Protein AF-A0A1M6SX44-F1 (afdb_monomer_lite)

pLDDT: mean 87.14, std 17.17, range [42.03, 98.44]

Radius of gyration: 18.26 Å; chains: 1; bounding box: 63×24×41 Å

Secondary structure (DSSP, 8-state):
----PPP-HHHHHHHHHHHHHHHHHHHHHHHHHHHHTT--BTTB-TT-HHHHHHHHHHHTT-HHHHHHHHHHT--HHHHHHHHHHHHHTTGGG-

Foldseek 3Di:
DDDPDDDPPPPVVLVVQLVVLVVVLVVLLVLLVLQLVLHADPPRHSPDPSSVVSVCCLQVVHPSLVVSCVSNVHDSVVRNVVSVVVSVVVVVPD

Sequence (94 aa):
MGAAESIDDGMDAGLGERRLWAEALKLMLFDARHHWRGQAAQGINRNSYHLEAAFDDLVRCGPMLRHCCGFLDLEPDWLSEGFIRWCEGRDVTA

Structure (mmCIF, N/CA/C/O backbone):
data_AF-A0A1M6SX44-F1
#
_entry.id   AF-A0A1M6SX44-F1
#
loop_
_atom_site.group_PDB
_atom_site.id
_atom_site.type_symbol
_atom_site.label_atom_id
_atom_site.label_alt_id
_atom_site.label_comp_id
_atom_site.label_asym_id
_atom_site.label_entity_id
_atom_site.label_seq_id
_atom_site.pdbx_PDB_ins_code
_atom_site.Cartn_x
_atom_site.Cartn_y
_atom_site.Cartn_z
_atom_site.occupancy
_atom_site.B_iso_or_equiv
_atom_site.auth_seq_id
_atom_site.auth_comp_id
_atom_site.auth_asym_id
_atom_site.auth_atom_id
_atom_site.pdbx_PDB_model_num
ATOM 1 N N . MET A 1 1 ? 47.313 -12.281 -25.547 1.00 47.84 1 MET A N 1
ATOM 2 C CA . MET A 1 1 ? 46.850 -12.726 -24.217 1.00 47.84 1 MET A CA 1
ATOM 3 C C . MET A 1 1 ? 46.234 -11.508 -23.549 1.00 47.84 1 MET A C 1
ATOM 5 O O . MET A 1 1 ? 46.927 -10.504 -23.469 1.00 47.84 1 MET A O 1
ATOM 9 N N . GLY A 1 2 ? 44.944 -11.563 -23.206 1.00 48.22 2 GLY A N 1
ATOM 10 C CA . GLY A 1 2 ? 44.202 -10.446 -22.604 1.00 48.22 2 GLY A CA 1
ATOM 11 C C . GLY A 1 2 ? 42.939 -10.056 -23.374 1.00 48.22 2 GLY A C 1
ATOM 12 O O . GLY A 1 2 ? 42.855 -8.939 -23.869 1.00 48.22 2 GLY A O 1
ATOM 13 N N . ALA A 1 3 ? 41.977 -10.975 -23.508 1.00 47.09 3 ALA A N 1
ATOM 14 C CA . ALA A 1 3 ? 40.596 -10.576 -23.758 1.00 47.09 3 ALA A CA 1
ATOM 15 C C . ALA A 1 3 ? 40.029 -10.128 -22.407 1.00 47.09 3 ALA A C 1
ATOM 17 O O . ALA A 1 3 ? 39.942 -10.935 -21.486 1.00 47.09 3 ALA A O 1
ATOM 18 N N . ALA A 1 4 ? 39.750 -8.833 -22.268 1.00 53.66 4 ALA A N 1
ATOM 19 C CA . ALA A 1 4 ? 39.008 -8.313 -21.133 1.00 53.66 4 ALA A CA 1
ATOM 20 C C . ALA A 1 4 ? 37.559 -8.792 -21.273 1.00 53.66 4 ALA A C 1
ATOM 22 O O . ALA A 1 4 ? 36.867 -8.410 -22.217 1.00 53.66 4 ALA A O 1
ATOM 23 N N . GLU A 1 5 ? 37.151 -9.681 -20.372 1.00 51.72 5 GLU A N 1
ATOM 24 C CA . GLU A 1 5 ? 35.761 -10.083 -20.196 1.00 51.72 5 GLU A CA 1
ATOM 25 C C . GLU A 1 5 ? 34.906 -8.838 -19.940 1.00 51.72 5 GLU A C 1
ATOM 27 O O . GLU A 1 5 ? 35.171 -8.042 -19.038 1.00 51.72 5 GLU A O 1
ATOM 32 N N . SER A 1 6 ? 33.905 -8.650 -20.794 1.00 54.12 6 SER A N 1
ATOM 33 C CA . SER A 1 6 ? 32.845 -7.664 -20.636 1.00 54.12 6 SER A CA 1
ATOM 34 C C . SER A 1 6 ? 32.049 -7.986 -19.374 1.00 54.12 6 SER A C 1
ATOM 36 O O . SER A 1 6 ? 31.458 -9.060 -19.282 1.00 54.12 6 SER A O 1
ATOM 38 N N . ILE A 1 7 ? 32.058 -7.059 -18.419 1.00 57.94 7 ILE A N 1
ATOM 39 C CA . ILE A 1 7 ? 31.331 -7.163 -17.154 1.00 57.94 7 ILE A CA 1
ATOM 40 C C . ILE A 1 7 ? 29.823 -7.106 -17.437 1.00 57.94 7 ILE A C 1
ATOM 42 O O . ILE A 1 7 ? 29.332 -6.208 -18.121 1.00 57.94 7 ILE A O 1
ATOM 46 N N . ASP A 1 8 ? 29.117 -8.096 -16.901 1.00 53.66 8 ASP A N 1
ATOM 47 C CA . ASP A 1 8 ? 27.667 -8.311 -16.910 1.00 53.66 8 ASP A CA 1
ATOM 48 C C . ASP A 1 8 ? 26.916 -7.311 -15.995 1.00 53.66 8 ASP A C 1
ATOM 50 O O . ASP A 1 8 ? 26.069 -7.680 -15.190 1.00 53.66 8 ASP A O 1
ATOM 54 N N . ASP A 1 9 ? 27.219 -6.011 -16.093 1.00 52.56 9 ASP A N 1
ATOM 55 C CA . ASP 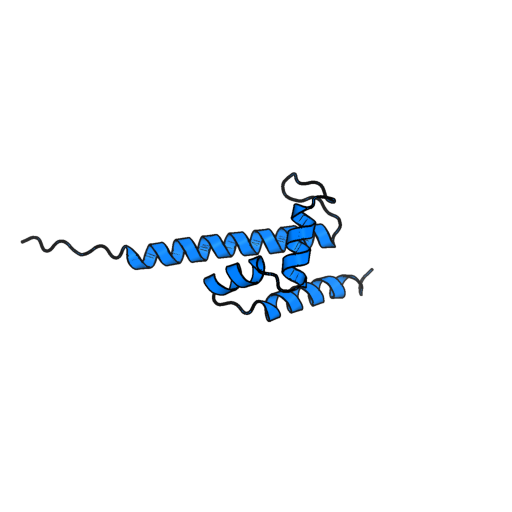A 1 9 ? 26.652 -4.963 -15.214 1.00 52.56 9 ASP A CA 1
ATOM 56 C C . ASP A 1 9 ? 25.137 -4.721 -15.429 1.00 52.56 9 ASP A C 1
ATOM 58 O O . ASP A 1 9 ? 24.486 -4.005 -14.666 1.00 52.56 9 ASP A O 1
ATOM 62 N N . GLY A 1 10 ? 24.545 -5.302 -16.478 1.00 55.41 10 GLY A N 1
ATOM 63 C CA . GLY A 1 10 ? 23.140 -5.097 -16.842 1.00 55.41 10 GLY A CA 1
ATOM 64 C C . GLY A 1 10 ? 22.137 -5.915 -16.021 1.00 55.41 10 GLY A C 1
ATOM 65 O O . GLY A 1 10 ? 21.006 -5.465 -15.831 1.00 55.41 10 GLY A O 1
ATOM 66 N N . MET A 1 11 ? 22.525 -7.093 -15.519 1.00 54.69 11 MET A N 1
ATOM 67 C CA . MET A 1 11 ? 21.623 -7.965 -14.750 1.00 54.69 11 MET A CA 1
ATOM 68 C C . MET A 1 11 ? 21.426 -7.475 -13.307 1.00 54.69 11 MET A C 1
ATOM 70 O O . MET A 1 11 ? 20.307 -7.507 -12.787 1.00 54.69 11 MET A O 1
ATOM 74 N N . ASP A 1 12 ? 22.485 -6.960 -12.677 1.00 59.16 12 ASP A N 1
ATOM 75 C CA . ASP A 1 12 ? 22.466 -6.530 -11.272 1.00 59.16 12 ASP A CA 1
ATOM 76 C C . ASP A 1 12 ? 21.655 -5.247 -11.042 1.00 59.16 12 ASP A C 1
ATOM 78 O O . ASP A 1 12 ? 20.973 -5.111 -10.019 1.00 59.16 12 ASP A O 1
ATOM 82 N N . ALA A 1 13 ? 21.652 -4.323 -12.009 1.00 62.44 13 ALA A N 1
ATOM 83 C CA . ALA A 1 13 ? 20.876 -3.086 -11.919 1.00 62.44 13 ALA A CA 1
ATOM 84 C C . ALA A 1 13 ? 19.361 -3.359 -11.816 1.00 62.44 13 ALA A C 1
ATOM 86 O O . ALA A 1 13 ? 18.678 -2.778 -10.968 1.00 62.44 13 ALA A O 1
ATOM 87 N N . GLY A 1 14 ? 18.847 -4.304 -12.614 1.00 70.56 14 GLY A N 1
ATOM 88 C CA . GLY A 1 14 ? 17.434 -4.698 -12.585 1.00 70.56 14 GLY A CA 1
ATOM 89 C C . GLY A 1 14 ? 17.030 -5.412 -11.290 1.00 70.56 14 GLY A C 1
ATOM 90 O O . GLY A 1 14 ? 15.917 -5.229 -10.794 1.00 70.56 14 GLY A O 1
ATOM 91 N N . LEU A 1 15 ? 17.945 -6.179 -10.685 1.00 78.50 15 LEU A N 1
ATOM 92 C CA . LEU A 1 15 ? 17.717 -6.813 -9.382 1.00 78.50 15 LEU A CA 1
ATOM 93 C C . LEU A 1 15 ? 17.657 -5.784 -8.247 1.00 78.50 15 LEU A C 1
ATOM 95 O O . LEU A 1 15 ? 16.817 -5.907 -7.349 1.00 78.50 15 LEU A O 1
ATOM 99 N N . GLY A 1 16 ? 18.514 -4.762 -8.295 1.00 88.69 16 GLY A N 1
ATOM 100 C CA . GLY A 1 16 ? 18.507 -3.655 -7.339 1.00 88.69 16 GLY A CA 1
ATOM 101 C C . GLY A 1 16 ? 17.198 -2.866 -7.374 1.00 88.69 16 GLY A C 1
ATOM 102 O O . GLY A 1 16 ? 16.581 -2.644 -6.330 1.00 88.69 16 GLY A O 1
ATOM 103 N N . GLU A 1 17 ? 16.734 -2.511 -8.572 1.00 91.19 17 GLU A N 1
ATOM 104 C CA . GLU A 1 17 ? 15.484 -1.773 -8.766 1.00 91.19 17 GLU A CA 1
ATOM 105 C C . GLU A 1 17 ? 14.259 -2.590 -8.335 1.00 91.19 17 GLU A C 1
ATOM 107 O O . GLU A 1 17 ? 13.441 -2.119 -7.542 1.00 91.19 17 GLU A O 1
ATOM 112 N N . ARG A 1 18 ? 14.164 -3.858 -8.754 1.00 93.75 18 ARG A N 1
ATOM 113 C CA . ARG A 1 18 ? 13.070 -4.741 -8.325 1.00 93.75 18 ARG A CA 1
ATOM 114 C C . ARG A 1 18 ? 13.027 -4.888 -6.803 1.00 93.75 18 ARG A C 1
ATOM 116 O O . ARG A 1 18 ? 11.953 -4.879 -6.203 1.00 93.75 18 ARG A O 1
ATOM 123 N N . ARG A 1 19 ? 14.191 -5.000 -6.152 1.00 95.25 19 ARG A N 1
ATOM 124 C CA . ARG A 1 19 ? 14.282 -5.085 -4.689 1.00 95.25 19 ARG A CA 1
ATOM 125 C C . ARG A 1 19 ? 13.818 -3.798 -4.013 1.00 95.25 19 ARG A C 1
ATOM 127 O O . ARG A 1 19 ? 13.102 -3.881 -3.018 1.00 95.25 19 ARG A O 1
ATOM 134 N N . LEU A 1 20 ? 14.189 -2.635 -4.546 1.00 96.12 20 LEU A N 1
ATOM 135 C CA . LEU A 1 20 ? 13.736 -1.343 -4.033 1.00 96.12 20 LEU A CA 1
ATOM 136 C C . LEU A 1 20 ? 12.206 -1.256 -4.038 1.00 96.12 20 LEU A C 1
ATOM 138 O O . LEU A 1 20 ? 11.603 -0.954 -3.008 1.00 96.12 20 LEU A O 1
ATOM 142 N N . TRP A 1 21 ? 11.575 -1.591 -5.163 1.00 97.00 21 TRP A N 1
ATOM 143 C CA . TRP A 1 21 ? 10.118 -1.537 -5.285 1.00 97.00 21 TRP A CA 1
ATOM 144 C C . TRP A 1 21 ? 9.404 -2.599 -4.448 1.00 97.00 21 TRP A C 1
ATOM 146 O O . TRP A 1 21 ? 8.315 -2.344 -3.935 1.00 97.00 21 TRP A O 1
ATOM 156 N N . ALA A 1 22 ? 10.041 -3.749 -4.210 1.00 97.62 22 ALA A N 1
ATOM 157 C CA . ALA A 1 22 ? 9.534 -4.742 -3.268 1.00 97.62 22 ALA A CA 1
ATOM 158 C C . ALA A 1 22 ? 9.507 -4.195 -1.833 1.00 97.62 22 ALA A C 1
ATOM 160 O O . ALA A 1 22 ? 8.528 -4.401 -1.118 1.00 97.62 22 ALA A O 1
ATOM 161 N N . GLU A 1 23 ? 10.551 -3.482 -1.402 1.00 97.75 23 GLU A N 1
ATOM 162 C CA . GLU A 1 23 ? 10.573 -2.846 -0.080 1.00 97.75 23 GLU A CA 1
ATOM 163 C C . GLU A 1 23 ? 9.584 -1.677 0.016 1.00 97.75 23 GLU A C 1
ATOM 165 O O . GLU A 1 23 ? 8.899 -1.545 1.031 1.00 97.75 23 GLU A O 1
ATOM 170 N N . ALA A 1 24 ? 9.424 -0.887 -1.049 1.00 97.12 24 ALA A N 1
ATOM 171 C CA . ALA A 1 24 ? 8.418 0.173 -1.105 1.00 97.12 24 ALA A CA 1
ATOM 172 C C . ALA A 1 24 ? 6.990 -0.386 -0.967 1.00 97.12 24 ALA A C 1
ATOM 174 O O . ALA A 1 24 ? 6.198 0.117 -0.167 1.00 97.12 24 ALA A O 1
ATOM 175 N N . LEU A 1 25 ? 6.671 -1.474 -1.680 1.00 98.00 25 LEU A N 1
ATOM 176 C CA . LEU A 1 25 ? 5.377 -2.149 -1.560 1.00 98.00 25 LEU A CA 1
ATOM 177 C C . LEU A 1 25 ? 5.160 -2.723 -0.153 1.00 98.00 25 LEU A C 1
ATOM 179 O O . LEU A 1 25 ? 4.078 -2.576 0.413 1.00 98.00 25 LEU A O 1
ATOM 183 N N . LYS A 1 26 ? 6.185 -3.346 0.446 1.00 97.81 26 LYS A N 1
ATOM 184 C CA . LYS A 1 26 ? 6.110 -3.844 1.830 1.00 97.81 26 LYS A CA 1
ATOM 185 C C . LYS A 1 26 ? 5.823 -2.724 2.824 1.00 97.81 26 LYS A C 1
ATOM 187 O O . LYS A 1 26 ? 5.008 -2.927 3.724 1.00 97.81 26 LYS A O 1
ATOM 192 N N . LEU A 1 27 ? 6.473 -1.571 2.672 1.00 96.56 27 LEU A N 1
ATOM 193 C CA . LEU A 1 27 ? 6.251 -0.414 3.535 1.00 96.56 27 LEU A CA 1
ATOM 194 C C . LEU A 1 27 ? 4.817 0.109 3.397 1.00 96.56 27 LEU A C 1
ATOM 196 O O . LEU A 1 27 ? 4.140 0.283 4.405 1.00 96.56 27 LEU A O 1
ATOM 200 N N . MET A 1 28 ? 4.315 0.249 2.169 1.00 97.44 28 MET A N 1
ATOM 201 C CA . MET A 1 28 ? 2.928 0.655 1.924 1.00 97.44 28 MET A CA 1
ATOM 202 C C . MET A 1 28 ? 1.922 -0.310 2.562 1.00 97.44 28 MET A C 1
ATOM 204 O O . MET A 1 28 ? 1.015 0.125 3.270 1.00 97.44 28 MET A O 1
ATOM 208 N N . LEU A 1 29 ? 2.096 -1.621 2.364 1.00 97.75 29 LEU A N 1
ATOM 209 C CA . LEU A 1 29 ? 1.247 -2.644 2.984 1.00 97.75 29 LEU A CA 1
ATOM 210 C C . LEU A 1 29 ? 1.301 -2.568 4.514 1.00 97.75 29 LEU A C 1
ATOM 212 O O . LEU A 1 29 ? 0.283 -2.729 5.188 1.00 97.75 29 LEU A O 1
ATOM 216 N N . PHE A 1 30 ? 2.487 -2.330 5.076 1.00 96.81 30 PHE A N 1
ATOM 217 C CA . PHE A 1 30 ? 2.677 -2.172 6.512 1.00 96.81 30 PHE A CA 1
ATOM 218 C C . PHE A 1 30 ? 1.922 -0.949 7.042 1.00 96.81 30 PHE A C 1
ATOM 220 O O . PHE A 1 30 ? 1.174 -1.086 8.012 1.00 96.81 30 PHE A O 1
ATOM 227 N N . ASP A 1 31 ? 2.063 0.208 6.405 1.00 97.00 31 ASP A N 1
ATOM 228 C CA . ASP A 1 31 ? 1.433 1.459 6.830 1.00 97.00 31 ASP A CA 1
ATOM 229 C C . ASP A 1 31 ? -0.091 1.411 6.682 1.00 97.00 31 ASP A C 1
ATOM 231 O O . ASP A 1 31 ? -0.808 1.707 7.643 1.00 97.00 31 ASP A O 1
ATOM 235 N N . ALA A 1 32 ? -0.595 0.909 5.550 1.00 97.44 32 ALA A N 1
ATOM 236 C CA . ALA A 1 32 ? -2.023 0.691 5.324 1.00 97.44 32 ALA A CA 1
ATOM 237 C C . ALA A 1 32 ? -2.635 -0.222 6.398 1.00 97.44 32 ALA A C 1
ATOM 239 O O . ALA A 1 32 ? -3.715 0.041 6.934 1.00 97.44 32 ALA A O 1
ATOM 240 N N . ARG A 1 33 ? -1.913 -1.282 6.788 1.00 96.94 33 ARG A N 1
ATOM 241 C CA . ARG A 1 33 ? -2.335 -2.182 7.868 1.00 96.94 33 ARG A CA 1
ATOM 242 C C . ARG A 1 33 ? -2.438 -1.468 9.214 1.00 96.94 33 ARG A C 1
ATOM 244 O O . ARG A 1 33 ? -3.325 -1.794 10.005 1.00 96.94 33 ARG A O 1
ATOM 251 N N . HIS A 1 34 ? -1.508 -0.565 9.518 1.00 96.31 34 HIS A N 1
ATOM 252 C CA . HIS A 1 34 ? -1.519 0.178 10.779 1.00 96.31 34 HIS A CA 1
ATOM 253 C C . HIS A 1 34 ? -2.622 1.230 10.791 1.00 96.31 34 HIS A C 1
ATOM 255 O O . HIS A 1 34 ? -3.311 1.329 11.805 1.00 96.31 34 HIS A O 1
ATOM 261 N N . HIS A 1 35 ? -2.861 1.909 9.665 1.00 96.81 35 HIS A N 1
ATOM 262 C CA . HIS A 1 35 ? -4.016 2.788 9.499 1.00 96.81 35 HIS A CA 1
ATOM 263 C C . HIS A 1 35 ? -5.325 2.046 9.791 1.00 96.81 35 HIS A C 1
ATOM 265 O O . HIS A 1 35 ? -6.050 2.433 10.705 1.00 96.81 35 HIS A O 1
ATOM 271 N N . TRP A 1 36 ? -5.570 0.916 9.111 1.00 95.88 36 TRP A N 1
ATOM 272 C CA . TRP A 1 36 ? -6.786 0.113 9.304 1.00 95.88 36 TRP A CA 1
ATOM 273 C C . TRP A 1 36 ? -6.992 -0.317 10.763 1.00 95.88 36 TRP A C 1
ATOM 275 O O . TRP A 1 36 ? -8.106 -0.351 11.273 1.00 95.88 36 TRP A O 1
ATOM 285 N N . ARG A 1 37 ? -5.904 -0.635 11.470 1.00 94.12 37 ARG A N 1
ATOM 286 C CA . ARG A 1 37 ? -5.955 -1.061 12.877 1.00 94.12 37 ARG A CA 1
ATOM 287 C C . ARG A 1 37 ? -6.002 0.097 13.878 1.00 94.12 37 ARG A C 1
ATOM 289 O O . ARG A 1 37 ? -6.023 -0.169 15.079 1.00 94.12 37 ARG A O 1
ATOM 296 N N . GLY A 1 38 ? -5.939 1.351 13.431 1.00 94.44 38 GLY A N 1
ATOM 297 C CA . GLY A 1 38 ? -5.807 2.517 14.310 1.00 94.44 38 GLY A CA 1
ATOM 298 C C . GLY A 1 38 ? -4.510 2.518 15.135 1.00 94.44 38 GLY A C 1
ATOM 299 O O . GLY A 1 38 ? -4.496 2.984 16.279 1.00 94.44 38 GLY A O 1
ATOM 300 N N . GLN A 1 39 ? -3.428 1.954 14.590 1.00 93.94 39 GLN A N 1
ATOM 301 C CA . GLN A 1 39 ? -2.132 1.771 15.251 1.00 93.94 39 GLN A CA 1
ATOM 302 C C . GLN A 1 39 ? -1.083 2.772 14.742 1.00 93.94 39 GLN A C 1
ATOM 304 O O . GLN A 1 39 ? -1.128 3.224 13.605 1.00 93.94 39 GLN A O 1
ATOM 309 N N . ALA A 1 40 ? -0.112 3.104 15.595 1.00 91.88 40 ALA A N 1
ATOM 310 C CA . ALA A 1 40 ? 1.094 3.837 15.203 1.00 91.88 40 ALA A CA 1
ATOM 311 C C . ALA A 1 40 ? 2.088 2.906 14.480 1.00 91.88 40 ALA A C 1
ATOM 313 O O . ALA A 1 40 ? 2.097 1.703 14.743 1.00 91.88 40 ALA A O 1
ATOM 314 N N . ALA A 1 41 ? 2.956 3.455 13.628 1.00 91.38 41 ALA A N 1
ATOM 315 C CA . ALA A 1 41 ? 3.936 2.696 12.839 1.00 91.38 41 ALA A CA 1
ATOM 316 C C . ALA A 1 41 ? 5.254 3.474 12.710 1.00 91.38 41 ALA A C 1
ATOM 318 O O . ALA A 1 41 ? 5.224 4.666 12.470 1.00 91.38 41 ALA A O 1
ATOM 319 N N . GLN A 1 42 ? 6.415 2.830 12.888 1.00 85.81 42 GLN A N 1
ATOM 320 C CA . GLN A 1 42 ? 7.751 3.437 12.678 1.00 85.81 42 GLN A CA 1
ATOM 321 C C . GLN A 1 42 ? 7.968 4.843 13.296 1.00 85.81 42 GLN A C 1
ATOM 323 O O . GLN A 1 42 ? 8.598 5.711 12.701 1.00 85.81 42 GLN A O 1
ATOM 328 N N . GLY A 1 43 ? 7.440 5.096 14.498 1.00 87.38 43 GLY A N 1
ATOM 329 C CA . GLY A 1 43 ? 7.536 6.416 15.149 1.00 87.38 43 GLY A CA 1
ATOM 330 C C . GLY A 1 43 ? 6.540 7.465 14.629 1.00 87.38 43 GLY A C 1
ATOM 331 O O . GLY A 1 43 ? 6.513 8.588 15.124 1.00 87.38 43 GLY A O 1
ATOM 332 N N . ILE A 1 44 ? 5.683 7.091 13.682 1.00 88.38 44 ILE A N 1
ATOM 333 C CA . ILE A 1 44 ? 4.593 7.888 13.127 1.00 88.38 44 ILE A CA 1
ATOM 334 C C . ILE A 1 44 ? 3.315 7.670 13.957 1.00 88.38 44 ILE A C 1
ATOM 336 O O . ILE A 1 44 ? 2.953 6.542 14.299 1.00 88.38 44 ILE A O 1
ATOM 340 N N . ASN A 1 45 ? 2.614 8.762 14.283 1.00 92.19 45 ASN A N 1
ATOM 341 C CA . ASN A 1 45 ? 1.351 8.731 15.030 1.00 92.19 45 ASN A CA 1
ATOM 342 C C . ASN A 1 45 ? 0.246 7.986 14.252 1.00 92.19 45 ASN A C 1
ATOM 344 O O . ASN A 1 45 ? 0.171 8.093 13.032 1.00 92.19 45 ASN A O 1
ATOM 348 N N . ARG A 1 46 ? -0.662 7.302 14.963 1.00 89.88 46 ARG A N 1
ATOM 349 C CA . ARG A 1 46 ? -1.820 6.600 14.373 1.00 89.88 46 ARG A CA 1
ATOM 350 C C . ARG A 1 46 ? -2.729 7.475 13.491 1.00 89.88 46 ARG A C 1
ATOM 352 O O . ARG A 1 46 ? -3.345 6.956 12.576 1.00 89.88 46 ARG A O 1
ATOM 359 N N . ASN A 1 47 ? -2.794 8.784 13.748 1.00 88.75 47 ASN A N 1
ATOM 360 C CA . ASN A 1 47 ? -3.577 9.758 12.974 1.00 88.75 47 ASN A CA 1
ATOM 361 C C . ASN A 1 47 ? -2.735 10.448 11.885 1.00 88.75 47 ASN A C 1
ATOM 363 O O . ASN A 1 47 ? -3.041 11.561 11.465 1.00 88.75 47 ASN A O 1
ATOM 367 N N . SER A 1 48 ? -1.604 9.859 11.503 1.00 94.94 48 SER A N 1
ATOM 368 C CA . SER A 1 48 ? -0.734 10.441 10.492 1.00 94.94 48 SER A CA 1
ATOM 369 C C . SER A 1 48 ? -1.327 10.304 9.101 1.00 94.94 48 SER A C 1
ATOM 371 O O . SER A 1 48 ? -1.694 9.207 8.678 1.00 94.94 48 SER A O 1
ATOM 373 N N . TYR A 1 49 ? -1.270 11.410 8.363 1.00 94.44 49 TYR A N 1
ATOM 374 C CA . TYR A 1 49 ? -1.585 11.469 6.941 1.00 94.44 49 TYR A CA 1
ATOM 375 C C . TYR A 1 49 ? -0.828 10.417 6.114 1.00 94.44 49 TYR A C 1
ATOM 377 O O . TYR A 1 49 ? -1.365 9.898 5.147 1.00 94.44 49 TYR A O 1
ATOM 385 N N . HIS A 1 50 ? 0.401 10.050 6.491 1.00 94.38 50 HIS A N 1
ATOM 386 C CA . HIS A 1 50 ? 1.171 9.046 5.746 1.00 94.38 50 HIS A CA 1
ATOM 387 C C . HIS A 1 50 ? 0.542 7.649 5.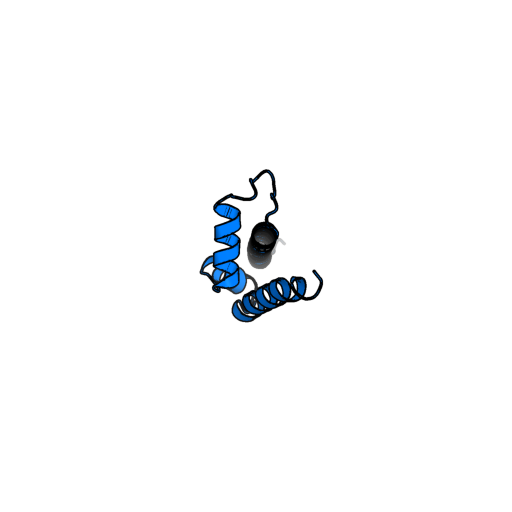801 1.00 94.38 50 HIS A C 1
ATOM 389 O O . HIS A 1 50 ? 0.527 6.949 4.792 1.00 94.38 50 HIS A O 1
ATOM 395 N N . LEU A 1 51 ? -0.010 7.266 6.957 1.00 96.81 51 LEU A N 1
ATOM 396 C CA . LEU A 1 51 ? -0.676 5.972 7.114 1.00 96.81 51 LEU A CA 1
ATOM 397 C C . LEU A 1 51 ? -1.992 5.951 6.327 1.00 96.81 51 LEU A C 1
ATOM 399 O O . LEU A 1 51 ? -2.291 4.972 5.650 1.00 96.81 51 LEU A O 1
ATOM 403 N N . GLU A 1 52 ? -2.745 7.053 6.388 1.00 97.38 52 GLU A N 1
ATOM 404 C CA . GLU A 1 52 ? -3.981 7.244 5.622 1.00 97.38 52 GLU A CA 1
ATOM 405 C C . GLU A 1 52 ? -3.723 7.218 4.113 1.00 97.38 52 GLU A C 1
ATOM 407 O O . GLU A 1 52 ? -4.385 6.477 3.399 1.00 97.38 52 GLU A O 1
ATOM 412 N N . ALA A 1 53 ? -2.712 7.938 3.623 1.00 97.38 53 ALA A N 1
ATOM 413 C CA . ALA A 1 53 ? -2.368 7.964 2.205 1.00 97.38 53 ALA A CA 1
ATOM 414 C C . ALA A 1 53 ? -1.953 6.580 1.678 1.00 97.38 53 ALA A C 1
ATOM 416 O O . ALA A 1 53 ? -2.360 6.201 0.582 1.00 97.38 53 ALA A O 1
ATOM 417 N N . ALA A 1 54 ? -1.180 5.809 2.454 1.00 97.38 54 ALA A N 1
ATOM 418 C CA . ALA A 1 54 ? -0.818 4.439 2.088 1.00 97.38 54 ALA A CA 1
ATOM 419 C C . ALA A 1 54 ? -2.046 3.518 2.026 1.00 97.38 54 ALA A C 1
ATOM 421 O O . ALA A 1 54 ? -2.155 2.692 1.120 1.00 97.38 54 ALA A O 1
ATOM 422 N N . PHE A 1 55 ? -2.976 3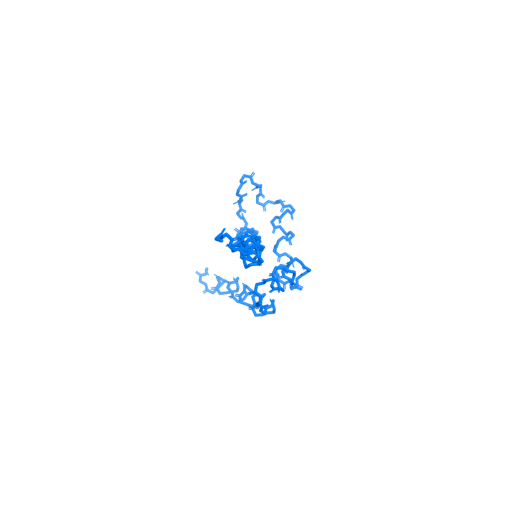.670 2.972 1.00 98.06 55 PHE A N 1
ATOM 423 C CA . PHE A 1 55 ? -4.236 2.935 2.969 1.00 98.06 55 PHE A CA 1
ATOM 424 C C . PHE A 1 55 ? -5.105 3.298 1.764 1.00 98.06 55 PHE A C 1
ATOM 426 O O . PHE A 1 55 ? -5.515 2.404 1.029 1.00 98.06 55 PHE A O 1
ATOM 433 N N . ASP A 1 56 ? -5.339 4.591 1.535 1.00 98.31 56 ASP A N 1
ATOM 434 C CA . ASP A 1 56 ? -6.157 5.105 0.437 1.00 98.31 56 ASP A CA 1
ATOM 435 C C . ASP A 1 56 ? -5.612 4.687 -0.931 1.00 98.31 56 ASP A C 1
ATOM 437 O O . ASP A 1 56 ? -6.386 4.290 -1.805 1.00 98.31 56 ASP A O 1
ATOM 441 N N . ASP A 1 57 ? -4.290 4.746 -1.118 1.00 98.44 57 ASP A N 1
ATOM 442 C CA . ASP A 1 57 ? -3.649 4.270 -2.342 1.00 98.44 57 ASP A CA 1
ATOM 443 C C . ASP A 1 57 ? -3.862 2.756 -2.505 1.00 98.44 57 ASP A C 1
ATOM 445 O O . ASP A 1 57 ? -4.308 2.306 -3.556 1.00 98.44 57 ASP A O 1
ATOM 449 N N . LEU A 1 58 ? -3.673 1.955 -1.456 1.00 98.06 58 LEU A N 1
ATOM 450 C CA . LEU A 1 58 ? -3.844 0.506 -1.550 1.00 98.06 58 LEU A CA 1
ATOM 451 C C . LEU A 1 58 ? -5.296 0.086 -1.850 1.00 98.06 58 LEU A C 1
ATOM 453 O O . LEU A 1 58 ? -5.518 -0.743 -2.734 1.00 98.06 58 LEU A O 1
ATOM 457 N N . VAL A 1 59 ? -6.294 0.649 -1.160 1.00 98.06 59 VAL A N 1
ATOM 458 C CA . VAL A 1 59 ? -7.709 0.235 -1.306 1.00 98.06 59 VAL A CA 1
ATOM 459 C C . VAL A 1 59 ? -8.389 0.791 -2.555 1.00 98.06 59 VAL A C 1
ATOM 461 O O . VAL A 1 59 ? -9.387 0.237 -3.004 1.00 98.06 59 VAL A O 1
ATOM 464 N N . ARG A 1 60 ? -7.876 1.884 -3.131 1.00 97.94 60 ARG A N 1
ATOM 465 C CA . ARG A 1 60 ? -8.412 2.461 -4.377 1.00 97.94 60 ARG A CA 1
ATOM 466 C C . ARG A 1 60 ? -7.627 2.046 -5.611 1.00 97.94 60 ARG A C 1
ATOM 468 O O . ARG A 1 60 ? -7.876 2.601 -6.680 1.00 97.94 60 ARG A O 1
ATOM 475 N N . CYS A 1 61 ? -6.682 1.115 -5.466 1.00 97.25 61 CYS A N 1
ATOM 476 C CA . CYS A 1 61 ? -5.717 0.787 -6.506 1.00 97.25 61 CYS A CA 1
ATOM 477 C C . CYS A 1 61 ? -5.075 2.084 -7.031 1.00 97.25 61 CYS A C 1
ATOM 479 O O . CYS A 1 61 ? -5.375 2.576 -8.113 1.00 97.25 61 CYS A O 1
ATOM 481 N N . GLY A 1 62 ? -4.286 2.746 -6.198 1.00 97.88 62 GLY A N 1
ATOM 482 C CA . GLY A 1 62 ? -3.745 4.072 -6.439 1.00 97.88 62 GLY A CA 1
ATOM 483 C C . GLY A 1 62 ? -2.516 4.066 -7.349 1.00 97.88 62 GLY A C 1
ATOM 484 O O . GLY A 1 62 ? -2.046 3.015 -7.802 1.00 97.88 62 GLY A O 1
ATOM 485 N N . PRO A 1 63 ? -2.009 5.258 -7.706 1.00 98.06 63 PRO A N 1
ATOM 486 C CA . PRO A 1 63 ? -0.824 5.382 -8.543 1.00 98.06 63 PRO A CA 1
ATOM 487 C C . PRO A 1 63 ? 0.413 4.724 -7.925 1.00 98.06 63 PRO A C 1
ATOM 489 O O . PRO A 1 63 ? 1.198 4.143 -8.675 1.00 98.06 63 PRO A O 1
ATOM 492 N N . MET A 1 64 ? 0.595 4.775 -6.601 1.00 97.75 64 MET A N 1
ATOM 493 C CA . MET A 1 64 ? 1.803 4.227 -5.989 1.00 97.75 64 MET A CA 1
ATOM 494 C C . MET A 1 64 ? 1.778 2.692 -5.990 1.00 97.75 64 MET A C 1
ATOM 496 O O . MET A 1 64 ? 2.784 2.070 -6.334 1.00 97.75 64 MET A O 1
ATOM 500 N N . LEU A 1 65 ? 0.625 2.076 -5.711 1.00 98.31 65 LEU A N 1
ATOM 501 C CA . LEU A 1 65 ? 0.428 0.633 -5.826 1.00 98.31 65 LEU A CA 1
ATOM 502 C C . LEU A 1 65 ? 0.713 0.168 -7.254 1.00 98.31 65 LEU A C 1
ATOM 504 O O . LEU A 1 65 ? 1.529 -0.733 -7.446 1.00 98.31 65 LEU A O 1
ATOM 508 N N . ARG A 1 66 ? 0.093 0.807 -8.257 1.00 98.31 66 ARG A N 1
ATOM 509 C CA . ARG A 1 66 ? 0.305 0.466 -9.674 1.00 98.31 66 ARG A CA 1
ATOM 510 C C . ARG A 1 66 ? 1.766 0.581 -10.088 1.00 98.31 66 ARG A C 1
ATOM 512 O O . ARG A 1 66 ? 2.260 -0.275 -10.814 1.00 98.31 66 ARG A O 1
ATOM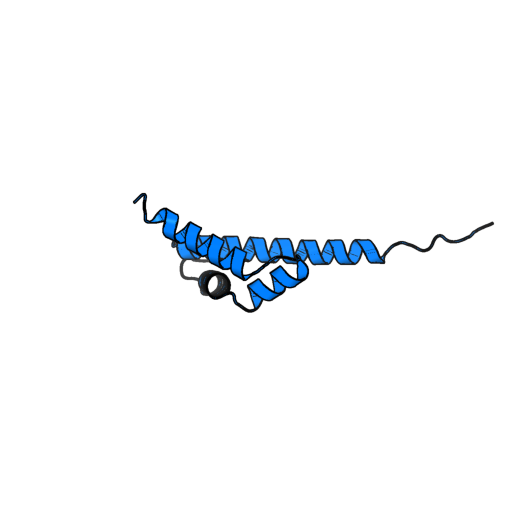 519 N N . HIS A 1 67 ? 2.458 1.613 -9.619 1.00 97.81 67 HIS A N 1
ATOM 520 C CA . HIS A 1 67 ? 3.866 1.814 -9.929 1.00 97.81 67 HIS A CA 1
ATOM 521 C C . HIS A 1 67 ? 4.742 0.702 -9.340 1.00 97.81 67 HIS A C 1
ATOM 523 O O . HIS A 1 67 ? 5.502 0.080 -10.077 1.00 97.81 67 HIS A O 1
ATOM 529 N N . CYS A 1 68 ? 4.580 0.383 -8.050 1.00 97.62 68 CYS A N 1
ATOM 530 C CA . CYS A 1 68 ? 5.285 -0.738 -7.427 1.00 97.62 68 CYS A CA 1
ATOM 531 C C . CYS A 1 68 ? 4.987 -2.061 -8.147 1.00 97.62 68 CYS A C 1
ATOM 533 O O . CYS A 1 68 ? 5.899 -2.829 -8.432 1.00 97.62 68 CYS A O 1
ATOM 535 N N . CYS A 1 69 ? 3.718 -2.316 -8.470 1.00 97.56 69 CYS A N 1
ATOM 536 C CA . CYS A 1 69 ? 3.293 -3.532 -9.160 1.00 97.56 69 CYS A CA 1
ATOM 537 C C . CYS A 1 69 ? 3.911 -3.659 -10.558 1.00 97.56 69 CYS A C 1
ATOM 539 O O . CYS A 1 69 ? 4.362 -4.744 -10.914 1.00 97.56 69 CYS A O 1
ATOM 541 N N . GLY A 1 70 ? 4.028 -2.552 -11.301 1.00 97.00 70 GLY A N 1
ATOM 542 C CA . GLY A 1 70 ? 4.672 -2.530 -12.616 1.00 97.00 70 GLY A CA 1
ATOM 543 C C . GLY A 1 70 ? 6.141 -2.965 -12.588 1.00 97.00 70 GLY A C 1
ATOM 544 O O . GLY A 1 70 ? 6.573 -3.701 -13.466 1.00 97.00 70 GLY A O 1
ATOM 545 N N . PHE A 1 71 ? 6.899 -2.587 -11.554 1.00 95.81 71 PHE A N 1
ATOM 546 C CA . PHE A 1 71 ? 8.289 -3.040 -11.385 1.00 95.81 71 PHE A CA 1
ATOM 547 C C . PHE A 1 71 ? 8.424 -4.472 -10.860 1.00 95.81 71 PHE A C 1
ATOM 549 O O . PHE A 1 71 ? 9.490 -5.081 -10.965 1.00 95.81 71 PHE A O 1
ATOM 556 N N . LEU A 1 72 ? 7.369 -5.004 -10.247 1.00 95.75 72 LEU A N 1
ATOM 557 C CA . LEU A 1 72 ? 7.380 -6.317 -9.607 1.00 95.75 72 LEU A CA 1
ATOM 558 C C . LEU A 1 72 ? 6.726 -7.414 -10.446 1.00 95.75 72 LEU A C 1
ATOM 560 O O . LEU A 1 72 ? 6.850 -8.579 -10.059 1.00 95.75 72 LEU A O 1
ATOM 564 N N . ASP A 1 73 ? 6.101 -7.041 -11.566 1.00 95.75 73 ASP A N 1
ATOM 565 C CA . ASP A 1 73 ? 5.267 -7.908 -12.403 1.00 95.75 73 ASP A CA 1
ATOM 566 C C . ASP A 1 73 ? 4.118 -8.530 -11.586 1.00 95.75 73 ASP A C 1
ATOM 568 O O . ASP A 1 73 ? 3.935 -9.744 -11.516 1.00 95.75 73 ASP A O 1
ATOM 572 N N . LEU A 1 74 ? 3.398 -7.670 -10.854 1.00 96.38 74 LEU A N 1
ATOM 573 C CA . LEU A 1 74 ? 2.255 -8.037 -10.016 1.00 96.38 74 LEU A CA 1
ATOM 574 C C . L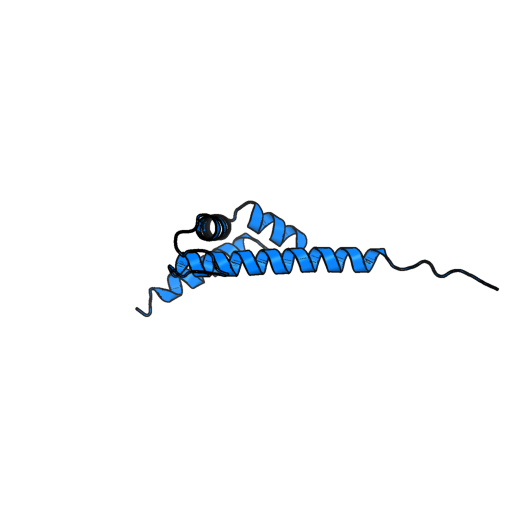EU A 1 74 ? 0.975 -7.372 -10.521 1.00 96.38 74 LEU A C 1
ATOM 576 O O . LEU A 1 74 ? 1.008 -6.268 -11.058 1.00 96.38 74 LEU A O 1
ATOM 580 N N . GLU A 1 75 ? -0.165 -8.007 -10.254 1.00 98.06 75 GLU A N 1
ATOM 581 C CA . GLU A 1 75 ? -1.481 -7.434 -10.540 1.00 98.06 75 GLU A CA 1
ATOM 582 C C . GLU A 1 75 ? -1.956 -6.548 -9.372 1.00 98.06 75 GLU A C 1
ATOM 584 O O . GLU A 1 75 ? -2.180 -7.058 -8.264 1.00 98.06 75 GLU A O 1
ATOM 589 N N . PRO A 1 76 ? -2.125 -5.228 -9.578 1.00 97.62 76 PRO A N 1
ATOM 590 C CA . PRO A 1 76 ? -2.477 -4.300 -8.505 1.00 97.62 76 PRO A CA 1
ATOM 591 C C . PRO A 1 76 ? -3.903 -4.527 -7.985 1.00 97.62 76 PRO A C 1
ATOM 593 O O . PRO A 1 76 ? -4.133 -4.420 -6.780 1.00 97.62 76 PRO A O 1
ATOM 596 N N . ASP A 1 77 ? -4.839 -4.911 -8.857 1.00 98.12 77 ASP A N 1
ATOM 597 C CA . ASP A 1 77 ? -6.228 -5.190 -8.474 1.00 98.12 77 ASP A CA 1
ATOM 598 C C . ASP A 1 77 ? -6.308 -6.409 -7.548 1.00 98.12 77 ASP A C 1
ATOM 600 O O . ASP A 1 77 ? -6.979 -6.366 -6.517 1.00 98.12 77 ASP A O 1
ATOM 604 N N . TRP A 1 78 ? -5.533 -7.461 -7.836 1.00 97.19 78 TRP A N 1
ATOM 605 C CA . TRP A 1 78 ? -5.455 -8.645 -6.978 1.00 97.19 78 TRP A CA 1
ATOM 606 C C . TRP A 1 78 ? -4.933 -8.311 -5.571 1.00 97.19 78 TRP A C 1
ATOM 608 O O . TRP A 1 78 ? -5.469 -8.807 -4.577 1.00 97.19 78 TRP A O 1
ATOM 618 N N . LEU A 1 79 ? -3.918 -7.444 -5.467 1.00 97.19 79 LEU A N 1
ATOM 619 C CA . LEU A 1 79 ? -3.393 -6.986 -4.175 1.00 97.19 79 LEU A CA 1
ATOM 620 C C . LEU A 1 79 ? -4.401 -6.119 -3.415 1.00 97.19 79 LEU A C 1
ATOM 622 O O . LEU A 1 79 ? -4.575 -6.308 -2.210 1.00 97.19 79 LEU A O 1
ATOM 626 N N . SER A 1 80 ? -5.064 -5.193 -4.112 1.00 98.44 80 SER A N 1
ATOM 627 C CA . SER A 1 80 ? -6.075 -4.309 -3.529 1.00 98.44 80 SER A CA 1
ATOM 628 C C . SER A 1 80 ? -7.258 -5.111 -2.978 1.00 98.44 80 SER A C 1
ATOM 630 O O . SER A 1 80 ? -7.581 -5.014 -1.792 1.00 98.44 80 SER A O 1
ATOM 632 N N . GLU A 1 81 ? -7.831 -6.006 -3.788 1.00 97.94 81 GLU A N 1
ATOM 633 C CA . GLU A 1 81 ? -8.912 -6.903 -3.371 1.00 97.94 81 GLU A CA 1
ATOM 634 C C . GLU A 1 81 ? -8.491 -7.821 -2.220 1.00 97.94 81 GLU A C 1
ATOM 636 O O . GLU A 1 81 ? -9.248 -8.024 -1.268 1.00 97.94 81 GLU A O 1
ATOM 641 N N . GLY A 1 82 ? -7.281 -8.383 -2.288 1.00 97.31 82 GLY A N 1
ATOM 642 C CA . GLY A 1 82 ? -6.738 -9.240 -1.239 1.00 97.31 82 GLY A CA 1
ATOM 643 C C . GLY A 1 82 ? -6.616 -8.510 0.099 1.00 97.31 82 GLY A C 1
ATOM 644 O O . GLY A 1 82 ? -6.958 -9.070 1.143 1.00 97.31 82 GLY A O 1
ATOM 645 N N . PHE A 1 83 ? -6.184 -7.249 0.073 1.00 97.38 83 PHE A N 1
ATOM 646 C CA . PHE A 1 83 ? -6.103 -6.417 1.267 1.00 97.38 83 PHE A CA 1
ATOM 647 C C . PHE A 1 83 ? -7.488 -6.057 1.820 1.00 97.38 83 PHE A C 1
ATOM 649 O O . PHE A 1 83 ? -7.703 -6.191 3.023 1.00 97.38 83 PHE A O 1
ATOM 656 N N . ILE A 1 84 ? -8.445 -5.686 0.963 1.00 97.44 84 ILE A N 1
ATOM 657 C CA . ILE A 1 84 ? -9.831 -5.392 1.371 1.00 97.44 84 ILE A CA 1
ATOM 658 C C . ILE A 1 84 ? -10.465 -6.616 2.046 1.00 97.44 84 ILE A C 1
ATOM 660 O O . ILE A 1 84 ? -10.958 -6.513 3.167 1.00 97.44 84 ILE A O 1
ATOM 664 N N . ARG A 1 85 ? -10.353 -7.805 1.439 1.00 96.62 85 ARG A N 1
ATOM 665 C CA . ARG A 1 85 ? -10.856 -9.056 2.039 1.00 96.62 85 ARG A CA 1
ATOM 666 C C . ARG A 1 85 ? -10.193 -9.363 3.380 1.00 96.62 85 ARG A C 1
ATOM 668 O O . ARG A 1 85 ? -10.837 -9.878 4.292 1.00 96.62 85 ARG A O 1
ATOM 675 N N . TRP A 1 86 ? -8.901 -9.066 3.517 1.00 95.44 86 TRP A N 1
ATOM 676 C CA . TRP A 1 86 ? -8.191 -9.217 4.786 1.00 95.44 86 TRP A CA 1
ATOM 677 C C . TRP A 1 86 ? -8.703 -8.246 5.863 1.00 95.44 86 TRP A C 1
ATOM 679 O O . TRP A 1 86 ? -8.804 -8.634 7.030 1.00 95.44 86 TRP A O 1
ATOM 689 N N . CYS A 1 87 ? -9.040 -7.009 5.485 1.00 95.06 87 CYS A N 1
ATOM 690 C CA . CYS A 1 87 ? -9.661 -6.024 6.368 1.00 95.06 87 CYS A CA 1
ATOM 691 C C . CYS A 1 87 ? -11.034 -6.505 6.855 1.00 95.06 87 CYS A C 1
ATOM 693 O O . CYS A 1 87 ? -11.249 -6.582 8.064 1.00 95.06 87 CYS A O 1
ATOM 695 N N . GLU A 1 88 ? -11.905 -6.908 5.928 1.00 93.25 88 GLU A N 1
ATOM 696 C CA . GLU A 1 88 ? -13.269 -7.387 6.199 1.00 93.25 88 GLU A CA 1
ATOM 697 C C . GLU A 1 88 ? -13.285 -8.684 7.019 1.00 93.25 88 GLU A C 1
ATOM 699 O O . GLU A 1 88 ? -14.102 -8.858 7.922 1.00 93.25 88 GLU A O 1
ATOM 704 N N . GLY A 1 89 ? -12.338 -9.592 6.764 1.00 87.00 89 GLY A N 1
ATOM 705 C CA . GLY A 1 89 ? -12.217 -10.852 7.499 1.00 87.00 89 GLY A CA 1
ATOM 706 C C . GLY A 1 89 ? -11.936 -10.682 8.997 1.00 87.00 89 GLY A C 1
ATOM 707 O O . GLY A 1 89 ? -12.103 -11.637 9.755 1.00 87.00 89 GLY A O 1
ATOM 708 N N . ARG A 1 90 ? -11.528 -9.487 9.452 1.00 63.56 90 ARG A N 1
ATOM 709 C CA . ARG A 1 90 ? -11.350 -9.187 10.882 1.00 63.56 90 ARG A CA 1
ATOM 710 C C . ARG A 1 90 ? -12.643 -8.800 11.593 1.00 63.56 90 ARG A C 1
ATOM 712 O O . ARG A 1 90 ? -12.733 -9.053 12.793 1.00 63.56 90 ARG A O 1
ATOM 719 N N . ASP A 1 91 ? -13.633 -8.272 10.879 1.00 54.81 91 ASP A N 1
ATOM 720 C CA . ASP A 1 91 ? -14.905 -7.848 11.477 1.00 54.81 91 ASP A CA 1
ATOM 721 C C . ASP A 1 91 ? -15.820 -9.036 11.823 1.00 54.81 91 ASP A C 1
ATOM 723 O O . ASP A 1 91 ? -16.755 -8.898 12.604 1.00 54.81 91 ASP A O 1
ATOM 727 N N . VAL A 1 92 ? -15.523 -10.237 11.312 1.00 52.50 92 VAL A N 1
ATOM 728 C CA . VAL A 1 92 ? -16.306 -11.464 11.567 1.00 52.50 92 VAL A CA 1
ATOM 729 C C . VAL A 1 92 ? -15.930 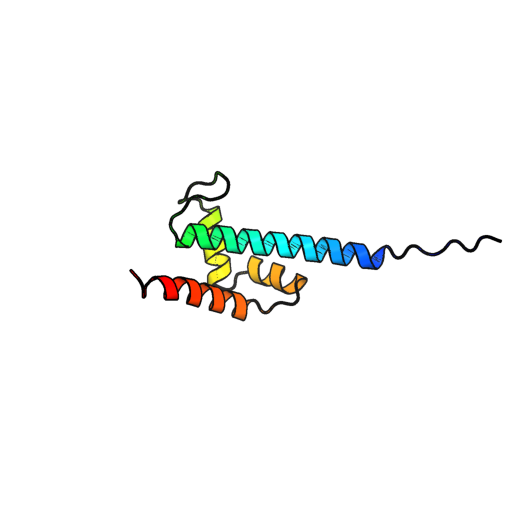-12.148 12.897 1.00 52.50 92 VAL A C 1
ATOM 731 O O . VAL A 1 92 ? -16.613 -13.069 13.339 1.00 52.50 92 VAL A O 1
ATOM 734 N N . THR A 1 93 ? -14.859 -11.709 13.566 1.00 46.78 93 THR A N 1
ATOM 735 C CA . THR A 1 93 ? -14.344 -12.345 14.800 1.00 46.78 93 THR A CA 1
ATOM 736 C C . THR A 1 93 ? -14.314 -11.434 16.032 1.00 46.78 93 THR A C 1
ATOM 738 O O . THR A 1 93 ? -13.669 -11.793 17.019 1.00 46.78 93 THR A O 1
ATOM 741 N N . ALA A 1 94 ? -14.967 -10.270 15.977 1.00 42.03 94 ALA A N 1
ATOM 742 C CA . ALA A 1 94 ? -15.047 -9.314 17.086 1.00 42.03 94 ALA A CA 1
ATOM 743 C C . ALA A 1 94 ? -16.351 -9.454 17.886 1.00 42.03 94 ALA A C 1
ATOM 745 O O . ALA A 1 94 ? -17.418 -9.622 17.256 1.00 42.03 94 ALA A O 1
#

Organism: NCBI:txid564117